Protein AF-A0A560SQJ4-F1 (afdb_monomer_lite)

Foldseek 3Di:
DDVLDLDDAELAEAEDPPDDACPVVDHQAYYQADYNNHGHDDPHDNDSPDDDPDDDDDDHSNCVVVVCVVDPDDD

Structure (mmCIF, N/CA/C/O backbone):
data_AF-A0A560SQJ4-F1
#
_entry.id   AF-A0A560SQJ4-F1
#
loop_
_atom_site.group_PDB
_atom_site.id
_atom_site.type_symbol
_atom_site.label_atom_id
_atom_site.label_alt_id
_atom_site.label_comp_id
_atom_site.label_asym_id
_atom_site.label_entity_id
_atom_site.label_seq_id
_atom_site.pd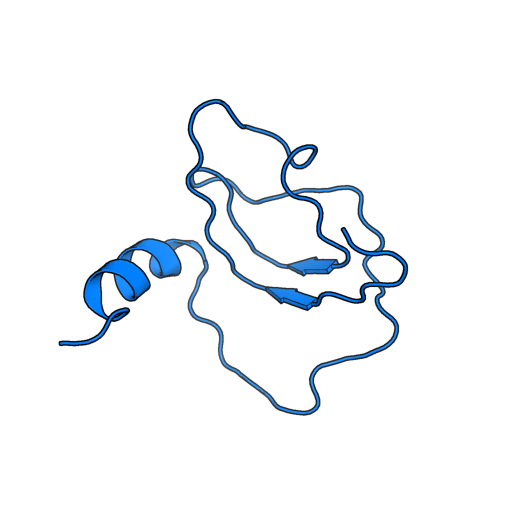bx_PDB_ins_code
_atom_site.Cartn_x
_atom_site.Cartn_y
_atom_site.Cartn_z
_atom_site.occupancy
_atom_site.B_iso_or_equiv
_atom_site.auth_seq_id
_atom_site.auth_comp_id
_atom_site.auth_asym_id
_atom_site.auth_atom_id
_atom_site.pdbx_PDB_model_num
ATOM 1 N N . MET A 1 1 ? -5.400 10.747 -10.937 1.00 69.94 1 MET A N 1
ATOM 2 C CA . MET A 1 1 ? -3.943 10.715 -11.199 1.00 69.94 1 MET A CA 1
ATOM 3 C C . MET A 1 1 ? -3.512 11.949 -11.964 1.00 69.94 1 MET A C 1
ATOM 5 O O . MET A 1 1 ? -4.233 12.361 -12.864 1.00 69.94 1 MET A O 1
ATOM 9 N N . GLY A 1 2 ? -2.357 12.526 -11.624 1.00 75.75 2 GLY A N 1
ATOM 10 C CA . GLY A 1 2 ? -1.766 13.611 -12.413 1.00 75.75 2 GLY A CA 1
ATOM 11 C C . GLY A 1 2 ? -1.293 13.125 -13.787 1.00 75.75 2 GLY A C 1
ATOM 12 O O . GLY A 1 2 ? -0.927 11.957 -13.947 1.00 75.75 2 GLY A O 1
ATOM 13 N N . LYS A 1 3 ? -1.290 14.018 -14.783 1.00 79.56 3 LYS A N 1
ATOM 14 C CA . LYS A 1 3 ? -0.771 13.729 -16.129 1.00 79.56 3 LYS A CA 1
ATOM 15 C C . LYS A 1 3 ? 0.680 13.234 -16.022 1.00 79.56 3 LYS A C 1
ATOM 17 O O . LYS A 1 3 ? 1.506 13.907 -15.417 1.00 79.56 3 LYS A O 1
ATOM 22 N N . ASN A 1 4 ? 0.971 12.074 -16.617 1.00 81.50 4 ASN A N 1
ATOM 23 C CA . ASN A 1 4 ? 2.285 11.406 -16.629 1.00 81.50 4 ASN A CA 1
ATOM 24 C C . ASN A 1 4 ? 2.820 10.893 -15.276 1.00 81.50 4 ASN A C 1
ATOM 26 O O . ASN A 1 4 ? 3.991 10.525 -15.205 1.00 81.50 4 ASN A O 1
ATOM 30 N N . ALA A 1 5 ? 2.005 10.817 -14.220 1.00 82.81 5 ALA A N 1
ATOM 31 C CA . ALA A 1 5 ? 2.449 10.241 -12.950 1.00 82.81 5 ALA A CA 1
ATOM 32 C C . ALA A 1 5 ? 2.850 8.759 -13.105 1.00 82.81 5 ALA A C 1
ATOM 34 O O . ALA A 1 5 ? 2.138 7.978 -13.734 1.00 82.81 5 ALA A O 1
ATOM 35 N N . LYS A 1 6 ? 3.975 8.367 -12.497 1.00 85.62 6 LYS A N 1
ATOM 36 C CA . LYS A 1 6 ? 4.513 6.996 -12.503 1.00 85.62 6 LYS A CA 1
ATOM 37 C C . LYS A 1 6 ? 4.646 6.482 -11.073 1.00 85.62 6 LYS A C 1
ATOM 39 O O . LYS A 1 6 ? 5.748 6.367 -1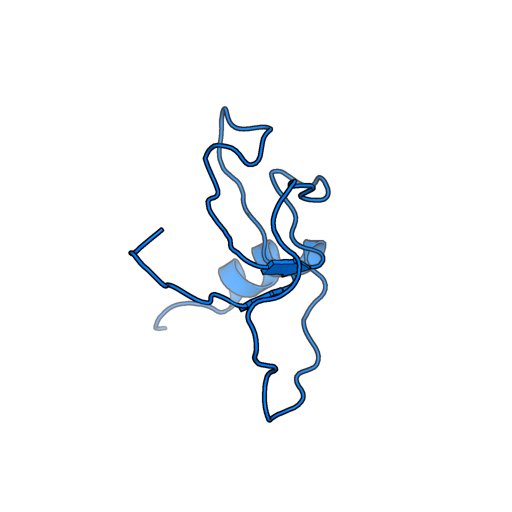0.553 1.00 85.62 6 LYS A O 1
ATOM 44 N N . ILE A 1 7 ? 3.504 6.255 -10.426 1.00 85.69 7 ILE A N 1
ATOM 45 C CA . ILE A 1 7 ? 3.447 5.822 -9.025 1.00 85.69 7 ILE A CA 1
ATOM 46 C C . ILE A 1 7 ? 3.698 4.316 -8.934 1.00 85.69 7 ILE A C 1
ATOM 48 O O . ILE A 1 7 ? 3.003 3.539 -9.590 1.00 85.69 7 ILE A O 1
ATOM 52 N N . PHE A 1 8 ? 4.664 3.951 -8.092 1.00 87.00 8 PHE A N 1
ATOM 53 C CA . PHE A 1 8 ? 4.884 2.600 -7.588 1.00 87.00 8 PHE A CA 1
ATOM 54 C C . PHE A 1 8 ? 4.175 2.476 -6.234 1.00 87.00 8 PHE A C 1
ATOM 56 O O . PHE A 1 8 ? 4.490 3.228 -5.312 1.00 87.00 8 PHE A O 1
ATOM 63 N N . SER A 1 9 ? 3.200 1.578 -6.129 1.00 87.25 9 SER A N 1
ATOM 64 C CA . SER A 1 9 ? 2.447 1.285 -4.905 1.00 87.25 9 SER A CA 1
ATOM 65 C C . SER A 1 9 ? 2.639 -0.184 -4.545 1.00 87.25 9 SER A C 1
ATOM 67 O O . SER A 1 9 ? 2.502 -1.059 -5.399 1.00 87.25 9 SER A O 1
ATOM 69 N N . GLU A 1 10 ? 2.947 -0.468 -3.287 1.00 89.44 10 GLU A N 1
ATOM 70 C CA . GLU A 1 10 ? 3.156 -1.827 -2.799 1.00 89.44 10 GLU A CA 1
ATOM 71 C C . GLU A 1 10 ? 2.587 -1.948 -1.383 1.00 89.44 10 GLU A C 1
ATOM 73 O O . GLU A 1 10 ? 2.761 -1.037 -0.573 1.00 89.44 10 GLU A O 1
ATOM 78 N N . VAL A 1 11 ? 1.886 -3.055 -1.115 1.00 93.50 11 VAL A N 1
ATOM 79 C CA . VAL A 1 11 ? 1.341 -3.476 0.192 1.00 93.50 11 VAL A CA 1
ATOM 80 C C . VAL A 1 11 ? 0.577 -2.406 0.987 1.00 93.50 11 VAL A C 1
ATOM 82 O O . VAL A 1 11 ? 0.604 -2.390 2.217 1.00 93.50 11 VAL A O 1
ATOM 85 N N . ASN A 1 12 ? -0.152 -1.514 0.322 1.00 91.81 12 ASN A N 1
ATOM 86 C CA . ASN A 1 12 ? -0.962 -0.509 1.006 1.00 91.81 12 ASN A CA 1
ATOM 87 C C . ASN A 1 12 ? -2.262 -1.101 1.576 1.00 91.81 12 ASN A C 1
ATOM 89 O O . ASN A 1 12 ? -2.800 -2.088 1.076 1.00 91.81 12 ASN A O 1
ATOM 93 N N . ALA A 1 13 ? -2.808 -0.462 2.612 1.00 93.38 13 ALA A N 1
ATOM 94 C CA . ALA A 1 13 ? -4.088 -0.839 3.206 1.00 93.38 13 ALA A CA 1
ATOM 95 C C . ALA A 1 13 ? -5.094 0.314 3.112 1.00 93.38 13 ALA A C 1
ATOM 97 O O . ALA A 1 13 ? -4.922 1.361 3.737 1.00 93.38 13 ALA A O 1
ATOM 98 N N . PHE A 1 14 ? -6.172 0.102 2.360 1.00 91.31 14 PHE A N 1
ATOM 99 C CA . PHE A 1 14 ? -7.271 1.049 2.199 1.00 91.31 14 PHE A CA 1
ATOM 100 C C . PHE A 1 14 ? -8.482 0.575 3.006 1.00 91.31 14 PHE A C 1
ATOM 102 O O . PHE A 1 14 ? -8.954 -0.545 2.825 1.00 91.31 14 PHE A O 1
ATOM 109 N N . ALA A 1 15 ? -9.003 1.430 3.886 1.00 90.56 15 ALA A N 1
ATOM 110 C CA . ALA A 1 15 ? -10.216 1.175 4.662 1.00 90.56 15 ALA A CA 1
ATOM 111 C C . ALA A 1 15 ? -11.221 2.303 4.401 1.00 90.56 15 ALA A C 1
ATOM 113 O O . ALA A 1 15 ? -11.214 3.322 5.091 1.00 90.56 15 ALA A O 1
ATOM 114 N N . ILE A 1 16 ? -12.035 2.151 3.354 1.00 89.00 16 ILE A N 1
ATOM 115 C CA . ILE A 1 16 ? -12.936 3.199 2.863 1.00 89.00 16 ILE A CA 1
ATOM 116 C C . ILE A 1 16 ? -14.354 2.642 2.775 1.00 89.00 16 ILE A C 1
ATOM 118 O O . ILE A 1 16 ? -14.630 1.717 2.009 1.00 89.00 16 ILE A O 1
ATOM 122 N N . SER A 1 17 ? -15.259 3.214 3.570 1.00 89.62 17 SER A N 1
ATOM 123 C CA . SER A 1 17 ? -16.664 2.804 3.597 1.00 89.62 17 SER A CA 1
ATOM 124 C C . SER A 1 17 ? -17.349 3.067 2.254 1.00 89.62 17 SER A C 1
ATOM 126 O O . SER A 1 17 ? -17.138 4.110 1.637 1.00 89.62 17 SER A O 1
ATOM 128 N N . GLY A 1 18 ? -18.179 2.121 1.809 1.00 86.75 18 GLY A N 1
ATOM 129 C CA . GLY A 1 18 ? -18.968 2.241 0.578 1.00 86.75 18 GLY A CA 1
ATOM 130 C C . GLY A 1 18 ? -18.208 1.959 -0.722 1.00 86.75 18 GLY A C 1
ATOM 131 O O . GLY A 1 18 ? -18.805 2.047 -1.791 1.00 86.75 18 GLY A O 1
ATOM 132 N N . ILE A 1 19 ? -16.927 1.588 -0.653 1.00 84.25 19 ILE A N 1
ATOM 133 C CA . ILE A 1 19 ? -16.103 1.284 -1.828 1.00 84.25 19 ILE A CA 1
ATOM 134 C C . ILE A 1 19 ? -15.714 -0.192 -1.822 1.00 84.25 19 ILE A C 1
ATOM 136 O O . ILE A 1 19 ? -15.258 -0.730 -0.817 1.00 84.25 19 ILE A O 1
ATOM 140 N N . SER A 1 20 ? -15.859 -0.850 -2.966 1.00 76.62 20 SER A N 1
ATOM 141 C CA . SER A 1 20 ? -15.457 -2.250 -3.154 1.00 76.62 20 SER A CA 1
ATOM 142 C C . SER A 1 20 ? -14.593 -2.471 -4.395 1.00 76.62 20 SER A C 1
ATOM 144 O O . SER A 1 20 ? -14.210 -3.604 -4.680 1.00 76.62 20 SER A O 1
ATOM 146 N N . ARG A 1 21 ? -14.298 -1.411 -5.158 1.00 72.75 21 ARG A N 1
ATOM 147 C CA . ARG A 1 21 ? -13.621 -1.494 -6.455 1.00 72.7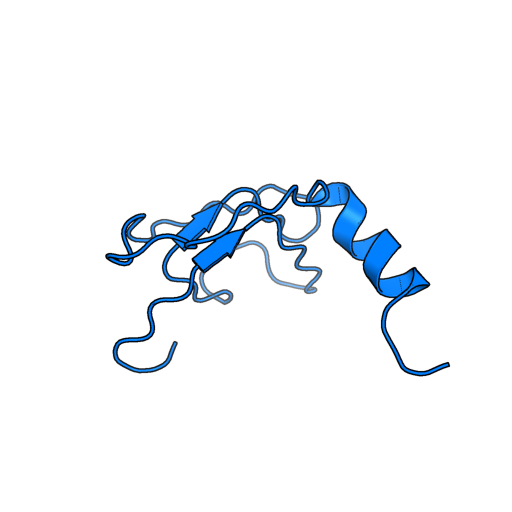5 21 ARG A CA 1
ATOM 148 C C . ARG A 1 21 ? -12.564 -0.403 -6.609 1.00 72.75 21 ARG A C 1
ATOM 150 O O . ARG A 1 21 ? -12.542 0.595 -5.895 1.00 72.75 21 ARG A O 1
ATOM 157 N N . CYS A 1 22 ? -11.676 -0.634 -7.568 1.00 73.50 22 CY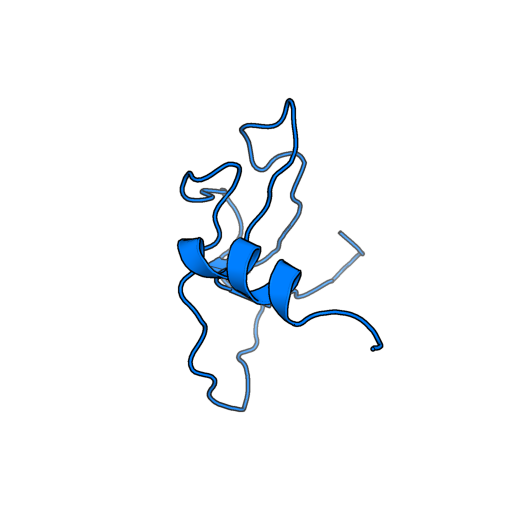S A N 1
ATOM 158 C CA . CYS A 1 22 ? -10.516 0.200 -7.864 1.00 73.50 22 CYS A CA 1
ATOM 159 C C . CYS A 1 22 ? -10.816 1.503 -8.609 1.00 73.50 22 CYS A C 1
ATOM 161 O O . CYS A 1 22 ? -9.919 2.312 -8.808 1.00 73.50 22 CYS A O 1
ATOM 163 N N . ASP A 1 23 ? -12.041 1.694 -9.084 1.00 68.81 23 ASP A N 1
ATOM 164 C CA . ASP A 1 23 ? -12.469 2.879 -9.837 1.00 68.81 23 ASP A CA 1
ATOM 165 C C . ASP A 1 23 ? -12.244 4.191 -9.069 1.00 68.81 23 ASP A C 1
ATOM 167 O O . ASP A 1 23 ? -12.005 5.237 -9.669 1.00 68.81 23 ASP A O 1
ATOM 171 N N . THR A 1 24 ? -12.230 4.118 -7.743 1.00 67.81 24 THR A N 1
ATOM 172 C CA . THR A 1 24 ? -11.938 5.243 -6.844 1.00 67.81 24 THR A CA 1
ATOM 173 C C . THR A 1 24 ? -10.467 5.349 -6.427 1.00 67.81 24 THR A C 1
ATOM 175 O O . THR A 1 24 ? -10.021 6.412 -5.997 1.00 67.81 24 THR A O 1
ATOM 178 N N . ILE A 1 25 ? -9.686 4.279 -6.584 1.00 69.12 25 ILE A N 1
ATOM 179 C CA . ILE A 1 25 ? -8.275 4.203 -6.194 1.00 69.12 25 ILE A CA 1
ATOM 180 C C . ILE A 1 25 ? -7.459 4.244 -7.476 1.00 69.12 25 ILE A C 1
ATOM 182 O O . ILE A 1 25 ? -7.200 3.223 -8.072 1.00 69.12 25 ILE A O 1
ATOM 186 N N . SER A 1 26 ? -7.070 5.413 -7.969 1.00 63.94 26 SER A N 1
ATOM 187 C CA . SER A 1 26 ? -6.384 5.494 -9.264 1.00 63.94 26 SER A CA 1
ATOM 188 C C . SER A 1 26 ? -4.866 5.331 -9.077 1.00 63.94 26 SER A C 1
ATOM 190 O O . SER A 1 26 ? -4.207 6.299 -8.705 1.00 63.94 26 SER A O 1
ATOM 192 N N . VAL A 1 27 ? -4.304 4.135 -9.311 1.00 63.78 27 VAL A N 1
ATOM 193 C CA . VAL A 1 27 ? -2.853 3.845 -9.215 1.00 63.78 27 VAL A CA 1
ATOM 194 C C . VAL A 1 27 ? -2.318 3.295 -10.552 1.00 63.78 27 VAL A C 1
ATOM 196 O O . VAL A 1 27 ? -3.081 2.753 -11.337 1.00 63.78 27 VAL A O 1
ATOM 199 N N . HIS A 1 28 ? -1.037 3.519 -10.883 1.00 65.44 28 HIS A N 1
ATOM 200 C CA . HIS A 1 28 ? -0.443 3.011 -12.133 1.00 65.44 28 HIS A CA 1
ATOM 201 C C . HIS A 1 28 ? 0.100 1.587 -11.980 1.00 65.44 28 HIS A C 1
ATOM 203 O O . HIS A 1 28 ? -0.197 0.754 -12.821 1.00 65.44 28 HIS A O 1
ATOM 209 N N . LEU A 1 29 ? 0.840 1.297 -10.908 1.00 69.88 29 LEU A N 1
ATOM 210 C CA . LEU A 1 29 ? 1.263 -0.053 -10.541 1.00 69.88 29 LEU A CA 1
ATOM 211 C C . LEU A 1 29 ? 1.003 -0.252 -9.050 1.00 69.88 29 LEU A C 1
ATOM 213 O O . LEU A 1 29 ? 1.521 0.514 -8.239 1.00 69.88 29 LEU A O 1
ATOM 217 N N . ASP A 1 30 ? 0.208 -1.266 -8.721 1.00 83.06 30 ASP A N 1
ATOM 218 C CA . ASP A 1 30 ? -0.048 -1.700 -7.353 1.00 83.06 30 ASP A CA 1
ATOM 219 C C . ASP A 1 30 ? 0.260 -3.191 -7.206 1.00 83.06 30 ASP A C 1
ATOM 221 O O . ASP A 1 30 ? -0.120 -3.985 -8.069 1.00 83.06 30 ASP A O 1
ATOM 225 N N . THR A 1 31 ? 0.964 -3.561 -6.137 1.00 86.25 31 THR A N 1
ATOM 226 C CA . THR A 1 31 ? 1.266 -4.961 -5.814 1.00 86.25 31 THR A CA 1
ATOM 227 C C . THR A 1 31 ? 0.916 -5.263 -4.362 1.00 86.25 31 THR A C 1
ATOM 229 O O . THR A 1 31 ? 1.485 -4.685 -3.441 1.00 86.25 31 THR A O 1
ATOM 232 N N . GLY A 1 32 ? -0.001 -6.209 -4.152 1.00 89.19 32 GLY A N 1
ATOM 233 C CA . GLY A 1 32 ? -0.283 -6.773 -2.829 1.00 89.19 32 GLY A CA 1
ATOM 234 C C . GLY A 1 32 ? -1.050 -5.863 -1.867 1.00 89.19 32 GLY A C 1
ATOM 235 O O . GLY A 1 32 ? -1.158 -6.214 -0.693 1.00 89.19 32 GLY A O 1
ATOM 236 N N . SER A 1 33 ? -1.586 -4.725 -2.318 1.00 91.81 33 SER A N 1
ATOM 237 C CA . SER A 1 33 ? -2.428 -3.878 -1.470 1.00 91.81 33 SER A CA 1
ATOM 238 C C . SER A 1 33 ? -3.784 -4.524 -1.189 1.00 91.81 33 SER A C 1
ATOM 240 O O . SER A 1 33 ? -4.259 -5.392 -1.927 1.00 91.81 33 SER A O 1
ATOM 242 N N . ILE A 1 34 ? -4.441 -4.067 -0.127 1.00 92.62 34 ILE A N 1
ATOM 243 C CA . ILE A 1 34 ? -5.780 -4.506 0.265 1.00 92.62 34 ILE A CA 1
ATOM 244 C C . ILE A 1 34 ? -6.756 -3.332 0.324 1.00 92.62 34 ILE A C 1
ATOM 246 O O . ILE A 1 34 ? -6.414 -2.245 0.787 1.00 92.62 34 ILE A O 1
ATOM 250 N N . LEU A 1 35 ? -7.998 -3.568 -0.092 1.00 91.44 35 LEU A N 1
ATOM 251 C CA . LEU A 1 35 ? -9.139 -2.683 0.118 1.00 91.44 35 LEU A CA 1
ATOM 252 C C . LEU A 1 35 ? -10.154 -3.394 1.008 1.00 91.44 35 LEU A C 1
ATOM 254 O O . LEU A 1 35 ? -10.653 -4.464 0.667 1.00 91.44 35 LEU A O 1
ATOM 258 N N . ASN A 1 36 ? -10.460 -2.791 2.156 1.00 91.12 36 ASN A N 1
ATOM 259 C CA . ASN A 1 36 ? -11.425 -3.299 3.129 1.00 91.12 36 ASN A CA 1
ATOM 260 C C . ASN A 1 36 ? -11.162 -4.771 3.508 1.00 91.12 36 ASN A C 1
ATOM 262 O O . ASN A 1 36 ? -12.081 -5.575 3.627 1.00 91.12 36 ASN A O 1
ATOM 266 N N . GLY A 1 37 ? -9.882 -5.126 3.668 1.00 90.44 37 GLY A N 1
ATOM 267 C CA . GLY A 1 37 ? -9.440 -6.474 4.044 1.00 90.44 37 GLY A CA 1
ATOM 268 C C . GLY A 1 37 ? -9.359 -7.484 2.895 1.00 90.44 37 GLY A C 1
ATOM 269 O O . GLY A 1 37 ? -8.903 -8.600 3.118 1.00 90.44 37 GLY A O 1
ATOM 270 N N . SER A 1 38 ? -9.758 -7.115 1.677 1.00 90.31 38 SER A N 1
ATOM 271 C CA . SER A 1 38 ? -9.660 -7.971 0.487 1.00 90.31 38 SER A CA 1
ATOM 272 C C . SER A 1 38 ? -8.525 -7.520 -0.424 1.00 90.31 38 SER A C 1
ATOM 274 O O . SER A 1 38 ? -8.220 -6.331 -0.477 1.00 90.31 38 SER A O 1
ATOM 276 N N . ALA A 1 39 ? -7.915 -8.447 -1.166 1.00 89.69 39 ALA A N 1
ATOM 277 C CA . ALA A 1 39 ? -6.873 -8.112 -2.136 1.00 89.69 39 ALA A CA 1
ATOM 278 C C . ALA A 1 39 ? -7.388 -7.101 -3.172 1.00 89.69 39 ALA A C 1
ATOM 280 O O . ALA A 1 39 ? -8.455 -7.283 -3.764 1.00 89.69 39 ALA A O 1
ATOM 281 N N . LEU A 1 40 ? -6.621 -6.036 -3.390 1.00 87.19 40 LEU A N 1
ATOM 282 C CA . LEU A 1 40 ? -6.910 -5.041 -4.408 1.00 87.19 40 LEU A CA 1
ATOM 283 C C . LEU A 1 40 ? -6.533 -5.617 -5.782 1.00 87.19 40 LEU A C 1
ATOM 285 O O . LEU A 1 40 ? -5.393 -6.015 -6.006 1.00 87.19 40 LEU A O 1
ATOM 289 N N . SER A 1 41 ? -7.494 -5.685 -6.704 1.00 80.56 41 SER A N 1
ATOM 290 C CA . SER A 1 41 ? -7.275 -6.206 -8.059 1.00 80.56 41 SER A CA 1
ATOM 291 C C . SER A 1 41 ? -7.833 -5.245 -9.095 1.00 80.56 41 SER A C 1
ATOM 293 O O . SER A 1 41 ? -9.045 -5.038 -9.180 1.00 80.56 41 SER A O 1
ATOM 295 N N . CYS A 1 42 ? -6.937 -4.647 -9.876 1.00 76.12 42 CYS A N 1
ATOM 296 C CA . CYS A 1 42 ? -7.263 -3.568 -10.796 1.00 76.12 42 CYS A CA 1
ATOM 297 C C . CYS A 1 42 ? -6.603 -3.797 -12.157 1.00 76.12 42 CYS A C 1
ATOM 299 O O . CYS A 1 42 ? -5.478 -4.286 -12.240 1.00 76.12 42 CYS A O 1
ATOM 301 N N . LEU A 1 43 ? -7.290 -3.414 -13.236 1.00 71.56 43 LEU A N 1
ATOM 302 C CA . LEU A 1 43 ? -6.805 -3.560 -14.614 1.00 71.56 43 LEU A CA 1
ATOM 303 C C . LEU A 1 43 ? -5.858 -2.413 -15.006 1.00 71.56 43 LEU A C 1
ATOM 305 O O . LEU A 1 43 ? -6.134 -1.665 -15.944 1.00 71.56 43 LEU A O 1
ATOM 309 N N . TRP A 1 44 ? -4.765 -2.230 -14.267 1.00 73.69 44 TRP A N 1
ATOM 310 C CA . TRP A 1 44 ? -3.759 -1.213 -14.586 1.00 73.69 44 TRP A CA 1
ATOM 311 C C . TRP A 1 44 ? -2.567 -1.795 -15.330 1.00 73.69 44 TRP A C 1
ATOM 313 O O . TRP A 1 44 ? -2.250 -2.978 -15.226 1.00 73.69 44 TRP A O 1
ATOM 323 N N . SER A 1 45 ? -1.891 -0.932 -16.088 1.00 70.38 45 SER A N 1
ATOM 324 C CA . SER A 1 45 ? -0.617 -1.277 -16.710 1.00 70.38 45 SER A CA 1
ATOM 325 C C . SER A 1 45 ? 0.417 -1.564 -15.627 1.00 70.38 45 SER A C 1
ATOM 327 O O . SER A 1 45 ? 0.851 -0.651 -14.937 1.00 70.38 45 SER A O 1
ATOM 329 N N . SER A 1 46 ? 0.897 -2.800 -15.544 1.00 67.88 46 SER A N 1
ATOM 330 C CA . SER A 1 46 ? 1.902 -3.204 -14.557 1.00 67.88 46 SER A CA 1
ATOM 331 C C . SER A 1 46 ? 3.299 -2.596 -14.775 1.00 67.88 46 SER A C 1
ATOM 333 O O . SER A 1 46 ? 4.207 -2.843 -13.988 1.00 67.88 46 SER A O 1
ATOM 335 N N . SER A 1 47 ? 3.502 -1.796 -15.827 1.00 77.81 47 SER A N 1
ATOM 336 C CA . SER A 1 47 ? 4.783 -1.151 -16.118 1.00 77.81 47 SER A CA 1
ATOM 337 C C . SER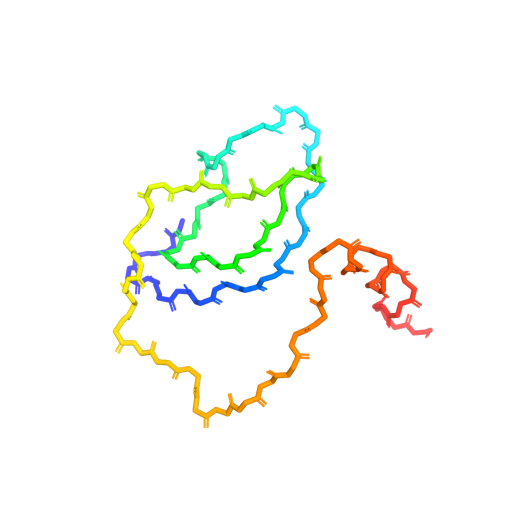 A 1 47 ? 4.710 0.368 -15.987 1.00 77.81 47 SER A C 1
ATOM 339 O O . SER A 1 47 ? 3.913 1.038 -16.651 1.00 77.81 47 SER A O 1
ATOM 341 N N . ILE A 1 48 ? 5.598 0.913 -15.153 1.00 81.88 48 ILE A N 1
ATOM 342 C CA . ILE A 1 48 ? 5.801 2.356 -14.958 1.00 81.88 48 ILE A CA 1
ATOM 343 C C . ILE A 1 48 ? 7.146 2.856 -15.508 1.00 81.88 48 ILE A C 1
ATOM 345 O O . ILE A 1 48 ? 7.412 4.055 -15.450 1.00 81.88 48 ILE A O 1
ATOM 349 N N . GLY A 1 49 ? 7.957 1.965 -16.096 1.00 86.94 49 GLY A N 1
ATOM 350 C CA . GLY A 1 49 ? 9.227 2.298 -16.754 1.00 86.94 49 GLY A CA 1
ATOM 351 C C . GLY A 1 49 ? 10.414 2.540 -15.816 1.00 86.94 49 GLY A C 1
ATOM 352 O O . GLY A 1 49 ? 11.461 2.978 -16.282 1.00 86.94 49 GLY A O 1
ATOM 353 N N . TRP A 1 50 ? 10.265 2.273 -14.517 1.00 87.62 50 TRP A N 1
ATOM 354 C CA . TRP A 1 50 ? 11.331 2.377 -13.520 1.00 87.62 50 TRP A CA 1
ATOM 355 C C . TRP A 1 50 ? 11.096 1.395 -12.359 1.00 87.62 50 TRP A C 1
ATOM 357 O O . TRP A 1 50 ? 9.983 0.896 -12.185 1.00 87.62 50 TRP A O 1
ATOM 367 N N . SER A 1 51 ? 12.143 1.128 -11.574 1.00 86.81 51 SER A N 1
ATOM 368 C CA . SER A 1 51 ? 12.107 0.318 -10.347 1.00 86.81 51 SER A CA 1
ATOM 369 C C . SER A 1 51 ? 12.829 1.039 -9.209 1.00 86.81 51 SER A C 1
ATOM 371 O O . SER A 1 51 ? 13.716 1.859 -9.458 1.00 86.81 51 SER A O 1
ATOM 373 N N . LEU A 1 52 ? 12.474 0.735 -7.959 1.00 85.38 52 LEU A N 1
ATOM 374 C CA . LEU A 1 52 ? 13.177 1.290 -6.802 1.00 85.38 52 LEU A CA 1
ATOM 375 C C . LEU A 1 52 ? 14.669 0.904 -6.856 1.00 85.38 52 LEU A C 1
ATOM 377 O O . LEU 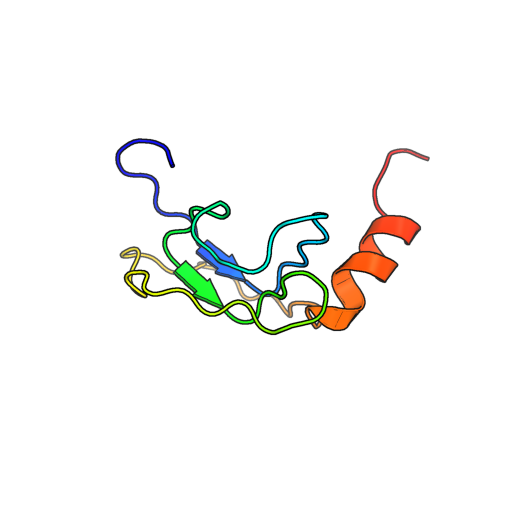A 1 52 ? 14.981 -0.270 -7.057 1.00 85.38 52 LEU A O 1
ATOM 381 N N . PRO A 1 53 ? 15.599 1.860 -6.679 1.00 88.44 53 PRO A N 1
ATOM 382 C CA . PRO A 1 53 ? 17.035 1.573 -6.692 1.00 88.44 53 PRO A CA 1
ATOM 383 C C . PRO A 1 53 ? 17.542 0.963 -5.373 1.00 88.44 53 PRO A C 1
ATOM 385 O O . PRO A 1 53 ? 18.719 0.632 -5.264 1.00 88.44 53 PRO A O 1
ATOM 388 N N . TYR A 1 54 ? 16.667 0.816 -4.373 1.00 85.94 54 TYR A N 1
ATOM 389 C CA . TYR A 1 54 ? 16.976 0.277 -3.051 1.00 85.94 54 TYR A CA 1
ATOM 390 C C . TYR A 1 54 ? 15.983 -0.822 -2.686 1.00 85.94 54 TYR A C 1
ATOM 392 O O . TYR A 1 54 ? 14.825 -0.782 -3.105 1.00 85.94 54 TYR A O 1
ATOM 400 N N . SER A 1 55 ? 16.426 -1.783 -1.878 1.00 84.38 55 SER A N 1
ATOM 401 C CA . SER A 1 55 ? 15.563 -2.827 -1.337 1.00 84.38 55 SER A CA 1
ATOM 402 C C . SER A 1 55 ? 14.901 -2.372 -0.037 1.00 84.38 55 SER A C 1
ATOM 404 O O . SER A 1 55 ? 15.526 -1.785 0.847 1.00 84.38 55 SER A O 1
ATOM 406 N N . CYS A 1 56 ? 13.621 -2.690 0.098 1.00 82.94 56 CYS A N 1
ATOM 407 C CA . CYS A 1 56 ? 12.891 -2.607 1.354 1.00 82.94 56 CYS A CA 1
ATOM 408 C C . CYS A 1 56 ? 12.229 -3.960 1.614 1.00 82.94 56 CYS A C 1
ATOM 410 O O . CYS A 1 56 ? 11.915 -4.691 0.679 1.00 82.94 56 CYS A O 1
ATOM 412 N N . THR A 1 57 ? 12.040 -4.307 2.886 1.00 90.88 57 THR A N 1
ATOM 413 C CA . THR A 1 57 ? 11.214 -5.457 3.274 1.00 90.88 57 THR A CA 1
ATOM 414 C C . THR A 1 57 ? 9.864 -4.915 3.731 1.00 90.88 57 THR A C 1
ATOM 416 O O . THR A 1 57 ? 9.764 -4.462 4.874 1.00 90.88 57 THR A O 1
ATOM 419 N N . PRO A 1 58 ? 8.856 -4.865 2.845 1.00 91.31 58 PRO A N 1
ATOM 420 C CA . PRO A 1 58 ? 7.550 -4.345 3.204 1.00 91.31 58 PRO A CA 1
ATOM 421 C C . PRO A 1 58 ? 6.912 -5.173 4.319 1.00 91.31 58 PRO A C 1
ATOM 423 O O . PRO A 1 58 ? 7.017 -6.401 4.359 1.00 91.31 58 PRO A O 1
ATOM 426 N N . LEU A 1 59 ? 6.202 -4.487 5.211 1.00 94.88 59 LEU A N 1
ATOM 427 C CA . LEU A 1 59 ? 5.276 -5.144 6.120 1.00 94.88 59 LEU A CA 1
ATOM 428 C C . LEU A 1 59 ? 4.115 -5.738 5.304 1.00 94.88 59 LEU A C 1
ATOM 430 O O . LEU A 1 59 ? 3.658 -5.129 4.341 1.00 94.88 59 LEU A O 1
ATOM 434 N N . ALA A 1 60 ? 3.612 -6.909 5.698 1.00 94.81 60 ALA A N 1
ATOM 435 C CA . ALA A 1 60 ? 2.443 -7.498 5.050 1.00 94.81 60 ALA A CA 1
ATOM 436 C C . ALA A 1 60 ? 1.230 -6.549 5.122 1.00 94.81 60 ALA A C 1
ATOM 438 O O . ALA A 1 60 ? 0.963 -5.949 6.168 1.00 94.81 60 ALA A O 1
ATOM 439 N N . ALA A 1 61 ? 0.485 -6.429 4.018 1.00 94.44 61 ALA A N 1
ATOM 440 C CA . ALA A 1 61 ? -0.590 -5.443 3.870 1.00 94.44 61 ALA A CA 1
ATOM 441 C C . ALA A 1 61 ? -1.677 -5.550 4.960 1.00 94.44 61 ALA A C 1
ATOM 443 O O . ALA A 1 61 ? -2.204 -4.537 5.418 1.00 94.44 61 ALA A O 1
ATOM 444 N N . ASP A 1 62 ? -1.971 -6.762 5.447 1.00 94.88 62 ASP A N 1
ATOM 445 C CA . ASP A 1 62 ? -2.937 -7.015 6.527 1.00 94.88 62 ASP A CA 1
ATOM 446 C C . ASP A 1 62 ? -2.476 -6.497 7.902 1.00 94.88 62 ASP A C 1
ATOM 448 O O . ASP A 1 62 ? -3.293 -6.339 8.812 1.00 94.88 62 ASP A O 1
ATOM 452 N N . LYS A 1 63 ? -1.182 -6.203 8.069 1.00 96.56 63 LYS A N 1
ATOM 453 C CA . LYS A 1 63 ? -0.607 -5.637 9.300 1.00 96.56 63 LYS A CA 1
ATOM 454 C C . LYS A 1 63 ? -0.444 -4.121 9.253 1.00 96.56 63 LYS A C 1
ATOM 456 O O . LYS A 1 63 ? -0.416 -3.494 10.312 1.00 96.56 63 LYS A O 1
ATOM 461 N N . VAL A 1 64 ? -0.386 -3.524 8.060 1.00 96.44 64 VAL A N 1
ATOM 462 C CA . VAL A 1 64 ? -0.106 -2.090 7.864 1.00 96.44 64 VAL A CA 1
ATOM 463 C C . VAL A 1 64 ? -1.056 -1.200 8.659 1.00 96.44 64 VAL A C 1
ATOM 465 O O . VAL A 1 64 ? -0.609 -0.299 9.364 1.00 96.44 64 VAL A O 1
ATOM 468 N N . ALA A 1 65 ? -2.363 -1.469 8.618 1.00 94.94 65 ALA A N 1
ATOM 469 C CA . ALA A 1 65 ? -3.341 -0.621 9.297 1.00 94.94 65 ALA A CA 1
ATOM 470 C C . ALA A 1 65 ? -3.156 -0.581 10.825 1.00 94.94 65 ALA A C 1
ATOM 472 O O . ALA A 1 65 ? -3.375 0.462 11.438 1.00 94.94 65 ALA A O 1
ATOM 473 N N . ALA A 1 66 ? -2.781 -1.703 11.446 1.00 96.19 66 ALA A N 1
ATOM 474 C CA . ALA A 1 66 ? -2.536 -1.758 12.885 1.00 96.19 66 ALA A CA 1
ATOM 475 C C . ALA A 1 66 ? -1.213 -1.070 13.251 1.00 96.19 66 ALA A C 1
ATOM 477 O O . ALA A 1 66 ? -1.173 -0.283 14.194 1.00 96.19 66 ALA A O 1
ATOM 478 N N . ASP A 1 67 ? -0.159 -1.327 12.475 1.00 96.56 67 ASP A N 1
ATOM 479 C CA . ASP A 1 67 ? 1.177 -0.779 12.716 1.00 96.56 67 ASP A CA 1
ATOM 480 C C . ASP A 1 67 ? 1.201 0.751 12.598 1.00 96.56 67 ASP A C 1
ATOM 482 O O . ASP A 1 67 ? 1.657 1.444 13.508 1.00 96.56 67 ASP A O 1
ATOM 486 N N . VAL A 1 68 ? 0.603 1.289 11.529 1.00 95.62 68 VAL A N 1
ATOM 487 C CA . VAL A 1 68 ? 0.516 2.736 11.289 1.00 95.62 68 VAL A CA 1
ATOM 488 C C . VAL A 1 68 ? -0.273 3.431 12.396 1.00 95.62 68 VAL A C 1
ATOM 490 O O . VAL A 1 68 ? 0.179 4.450 12.905 1.00 95.62 68 VAL A O 1
ATOM 493 N N . LYS A 1 69 ? -1.413 2.876 12.833 1.00 94.56 69 LYS A N 1
ATOM 494 C CA . LYS A 1 69 ? -2.200 3.459 13.938 1.00 94.56 69 LYS A CA 1
ATOM 495 C C . LYS A 1 69 ? -1.426 3.522 15.253 1.00 94.56 69 LYS A C 1
ATOM 497 O O . LYS A 1 69 ? -1.702 4.395 16.065 1.00 94.56 69 LYS A O 1
ATOM 502 N N . ALA A 1 70 ? -0.504 2.589 15.473 1.00 96.06 70 ALA A N 1
ATOM 503 C CA . ALA A 1 70 ? 0.288 2.539 16.692 1.00 96.06 70 ALA A CA 1
ATOM 504 C C . ALA A 1 70 ? 1.517 3.461 16.656 1.00 96.06 70 ALA A C 1
ATOM 506 O O . ALA A 1 70 ? 2.015 3.828 17.716 1.00 96.06 70 ALA A O 1
ATOM 507 N N . LYS A 1 71 ? 2.040 3.791 15.466 1.00 95.44 71 LYS A N 1
ATOM 508 C CA . LYS A 1 71 ? 3.379 4.392 15.320 1.00 95.44 71 LYS A CA 1
ATOM 509 C C . LYS A 1 71 ? 3.433 5.700 14.535 1.00 95.44 71 LYS A C 1
ATOM 511 O O . LYS A 1 71 ? 4.438 6.398 14.624 1.00 95.44 71 LYS A O 1
ATOM 516 N N . ALA A 1 72 ? 2.427 6.015 13.722 1.00 94.06 72 ALA A N 1
ATOM 517 C CA . ALA A 1 72 ? 2.437 7.218 12.897 1.00 94.06 72 ALA A CA 1
ATOM 518 C C . ALA A 1 72 ? 1.865 8.426 13.652 1.00 94.06 72 ALA A C 1
ATOM 520 O O . ALA A 1 72 ? 0.827 8.328 14.301 1.00 94.06 72 ALA A O 1
ATOM 521 N N . GLY A 1 73 ? 2.514 9.581 13.497 1.00 92.88 73 GLY A N 1
ATOM 522 C CA . GLY A 1 73 ? 2.161 10.828 14.178 1.00 92.88 73 GLY A CA 1
ATOM 523 C C . GLY A 1 73 ? 3.335 11.377 14.987 1.00 92.88 73 GLY A C 1
ATOM 524 O O . GLY A 1 73 ? 4.305 10.670 15.248 1.00 92.88 73 GLY A O 1
ATOM 525 N N . ALA A 1 74 ? 3.268 12.658 15.343 1.00 81.62 74 ALA A N 1
ATOM 526 C CA . ALA A 1 74 ? 4.172 13.216 16.342 1.00 81.62 74 ALA A CA 1
ATOM 527 C C . ALA A 1 74 ? 3.675 12.805 17.737 1.00 81.62 74 ALA A C 1
ATOM 529 O O . ALA A 1 74 ? 2.465 12.818 17.968 1.00 81.62 74 ALA A O 1
ATOM 530 N N . ASN A 1 75 ? 4.606 12.429 18.620 1.00 64.38 75 ASN A N 1
ATOM 531 C CA . ASN A 1 75 ? 4.320 12.171 20.034 1.00 64.38 75 ASN A CA 1
ATOM 532 C C . ASN A 1 75 ? 3.947 13.460 20.766 1.00 64.38 75 ASN A C 1
ATOM 534 O O . ASN A 1 75 ? 4.682 14.459 20.577 1.00 64.38 75 ASN A O 1
#

Radius of gyration: 13.53 Å; chains: 1; bounding box: 36×22×37 Å

pLDDT: mean 84.72, std 9.48, range [63.78, 96.56]

Sequence (75 aa):
MGKNAKIFSEVNAFAISGISRCDTISVHLDTGSILNGSALSCLWSSSIGWSLPYSCTPLAADKVAADVKAKAGAN

Secondary structure (DSSP, 8-state):
--TT---EEES-EE--TT--SGGGS--SEEES-EETTEE------S--S---SS---PPPHHHHHHHHHHH-S--